Protein AF-A0A068NRY5-F1 (afdb_monomer)

pLDDT: mean 75.53, std 17.23, range [30.97, 96.19]

Nearest PDB structures (foldseek):
  6dvb-assembly1_F  TM=4.305E-01  e=1.041E-07  Mycobacterium tuberculosis H37Rv
  6in7-assembly1_B  TM=4.451E-01  e=1.834E-07  Pseudomonas aeruginosa PAO1
  5uxx-assembly1_A  TM=4.500E-01  e=1.171E-06  Bartonella quintana str. Toulouse
  1or7-assembly3_A  TM=4.519E-01  e=8.598E-07  Escherichia coli
  3hug-assembly1_C  TM=8.866E-01  e=9.135E-03  Mycobacterium tuberculosis H37Rv

Radius of gyration: 17.45 Å; Cα contacts (8 Å, |Δi|>4): 107; chains: 1; bounding box: 34×43×48 Å

Solvent-accessible surface area (backbone atoms only — not comparable to full-atom values): 9499 Å² total; per-residue (Å²): 108,77,67,55,58,52,46,64,71,44,45,65,60,42,37,55,52,26,33,64,75,61,76,32,71,65,63,11,50,50,22,39,51,52,24,53,54,53,45,64,71,48,53,86,78,54,64,82,93,50,71,62,65,68,53,52,49,52,45,29,50,48,37,43,53,50,52,55,54,49,43,63,73,71,64,60,82,75,81,82,76,73,89,59,79,68,88,68,92,79,85,80,92,66,64,70,66,48,53,53,51,50,52,53,50,51,56,45,46,69,70,37,60,68,75,37,30,51,52,48,43,39,42,72,74,66,61,40,53,61,62,58,48,14,61,76,68,72,44,58,48,71,55,47,55,52,41,54,53,51,35,50,53,50,44,53,54,50,53,57,63,76,75,109

Structure (mmCIF, N/CA/C/O backbone):
data_AF-A0A068NRY5-F1
#
_entry.id   AF-A0A068NRY5-F1
#
loop_
_atom_site.group_PDB
_atom_site.id
_atom_site.type_symbol
_atom_site.label_atom_id
_atom_site.label_alt_id
_atom_site.label_comp_id
_atom_site.label_asym_id
_atom_site.label_entity_id
_atom_site.label_seq_id
_atom_site.pdbx_PDB_ins_code
_atom_site.Cartn_x
_atom_site.Cartn_y
_atom_site.Cartn_z
_atom_site.occupancy
_atom_site.B_iso_or_equiv
_atom_site.auth_seq_id
_atom_site.auth_comp_id
_atom_site.auth_asym_id
_atom_site.auth_atom_id
_atom_site.pdbx_PDB_model_num
ATOM 1 N N . MET A 1 1 ? 17.255 16.470 4.944 1.00 61.66 1 MET A N 1
ATOM 2 C CA . MET A 1 1 ? 16.719 17.666 4.260 1.00 61.66 1 MET A CA 1
ATOM 3 C C . MET A 1 1 ? 15.699 17.347 3.162 1.00 61.66 1 MET A C 1
ATOM 5 O O . MET A 1 1 ? 14.524 17.559 3.408 1.00 61.66 1 MET A O 1
ATOM 9 N N . ALA A 1 2 ? 16.057 16.799 1.988 1.00 79.31 2 ALA A N 1
ATOM 10 C CA . ALA A 1 2 ? 15.063 16.570 0.914 1.00 79.31 2 ALA A CA 1
ATOM 11 C C . ALA A 1 2 ? 13.947 15.567 1.291 1.00 79.31 2 ALA A C 1
ATOM 13 O O . ALA A 1 2 ? 12.776 15.807 1.014 1.00 79.31 2 ALA A O 1
ATOM 14 N N . PHE A 1 3 ? 14.296 14.469 1.972 1.00 83.12 3 PHE A N 1
ATOM 15 C CA . PHE A 1 3 ? 13.311 13.476 2.415 1.00 83.12 3 PHE A CA 1
ATOM 16 C C . PHE A 1 3 ? 12.434 13.959 3.581 1.00 83.12 3 PHE A C 1
ATOM 18 O O . PHE A 1 3 ? 11.274 13.571 3.665 1.00 83.12 3 PHE A O 1
ATOM 25 N N . GLU A 1 4 ? 12.949 14.823 4.457 1.00 85.06 4 GLU A N 1
ATOM 26 C CA . GLU A 1 4 ? 12.165 15.405 5.560 1.00 85.06 4 GLU A CA 1
ATOM 27 C C . GLU A 1 4 ? 11.052 16.300 5.014 1.00 85.06 4 GLU A C 1
ATOM 29 O O . GLU A 1 4 ? 9.897 16.109 5.369 1.00 85.06 4 GLU A O 1
ATOM 34 N N . LEU A 1 5 ? 11.363 17.168 4.043 1.00 85.00 5 LEU A N 1
ATOM 35 C CA . LEU A 1 5 ? 10.358 18.004 3.376 1.00 85.00 5 LEU A CA 1
ATOM 36 C C . LEU A 1 5 ? 9.281 17.169 2.667 1.00 85.00 5 LEU A C 1
ATOM 38 O O . LEU A 1 5 ? 8.094 17.485 2.739 1.00 85.00 5 LEU A O 1
ATOM 42 N N . LEU A 1 6 ? 9.682 16.079 2.002 1.00 85.31 6 LEU A N 1
ATOM 43 C CA . LEU A 1 6 ? 8.735 15.129 1.412 1.00 85.31 6 LEU A CA 1
ATOM 44 C C . LEU A 1 6 ? 7.873 14.458 2.488 1.00 85.31 6 LEU A C 1
ATOM 46 O O . LEU A 1 6 ? 6.663 14.326 2.311 1.00 85.31 6 LEU A O 1
ATOM 50 N N . SER A 1 7 ? 8.482 14.051 3.599 1.00 87.56 7 SER A N 1
ATOM 51 C CA . SER A 1 7 ? 7.785 13.405 4.711 1.00 87.56 7 SER A CA 1
ATOM 52 C C . SER A 1 7 ? 6.734 14.330 5.311 1.00 87.56 7 SER A C 1
ATOM 54 O O . SER A 1 7 ? 5.587 13.915 5.462 1.00 87.56 7 SER A O 1
ATOM 56 N N . ASP A 1 8 ? 7.084 15.587 5.573 1.00 89.62 8 ASP A N 1
ATOM 57 C CA . ASP A 1 8 ? 6.170 16.583 6.133 1.00 89.62 8 ASP A CA 1
ATOM 58 C C . ASP A 1 8 ? 5.010 16.889 5.182 1.00 89.62 8 ASP A C 1
ATOM 60 O O . ASP A 1 8 ? 3.860 16.973 5.610 1.00 89.62 8 ASP A O 1
ATOM 64 N N . MET A 1 9 ? 5.283 16.961 3.877 1.00 89.06 9 MET A N 1
ATOM 65 C CA . MET A 1 9 ? 4.257 17.195 2.861 1.00 89.06 9 MET A CA 1
ATOM 66 C C . MET A 1 9 ? 3.228 16.057 2.782 1.00 89.06 9 MET A C 1
ATOM 68 O O . MET A 1 9 ? 2.041 16.309 2.571 1.00 89.06 9 MET A O 1
ATOM 72 N N . TYR A 1 10 ? 3.657 14.800 2.937 1.00 89.75 10 TYR A N 1
ATOM 73 C CA . TYR A 1 10 ? 2.763 13.644 2.809 1.00 89.75 10 TYR A CA 1
ATOM 74 C C . TYR A 1 10 ? 2.191 13.141 4.134 1.00 89.75 10 TYR A C 1
ATOM 76 O O . TYR A 1 10 ? 1.163 12.461 4.116 1.00 89.75 10 TYR A O 1
ATOM 84 N N . ARG A 1 11 ? 2.787 13.496 5.278 1.00 92.06 11 ARG A N 1
ATOM 85 C CA . ARG A 1 11 ? 2.333 13.069 6.609 1.00 92.06 11 ARG A CA 1
ATOM 86 C C . ARG A 1 11 ? 0.834 13.313 6.852 1.00 92.06 11 ARG A C 1
ATOM 88 O O . ARG A 1 11 ? 0.200 12.373 7.323 1.00 92.06 11 ARG A O 1
ATOM 95 N N . PRO A 1 12 ? 0.218 14.461 6.497 1.00 91.56 12 PRO A N 1
ATOM 96 C CA . PRO A 1 12 ? -1.222 14.664 6.698 1.00 91.56 12 PRO A CA 1
ATOM 97 C C . PRO A 1 12 ? -2.095 13.669 5.920 1.00 91.56 12 PRO A C 1
ATOM 99 O O . PRO A 1 12 ? -3.071 13.140 6.448 1.00 91.56 12 PRO A O 1
ATOM 102 N N . VAL A 1 13 ? -1.721 13.367 4.672 1.00 87.25 13 VAL A N 1
ATOM 103 C CA . VAL A 1 13 ? -2.439 12.404 3.819 1.00 87.25 13 VAL A CA 1
ATOM 104 C C . VAL A 1 13 ? -2.305 10.989 4.374 1.00 87.25 13 VAL A C 1
ATOM 106 O O . VAL A 1 13 ? -3.288 10.252 4.427 1.00 87.25 13 VAL A O 1
ATOM 109 N N . LEU A 1 14 ? -1.095 10.612 4.792 1.00 91.81 14 LEU A N 1
ATOM 110 C CA . LEU A 1 14 ? -0.829 9.300 5.380 1.00 91.81 14 LEU A CA 1
ATOM 111 C C . LEU A 1 14 ? -1.554 9.130 6.718 1.00 91.81 14 LEU A C 1
ATOM 113 O O . LEU A 1 14 ? -2.141 8.082 6.958 1.00 91.81 14 LEU A O 1
ATOM 117 N N . MET A 1 15 ? -1.582 10.177 7.543 1.00 94.19 15 MET A N 1
ATOM 118 C CA . MET A 1 15 ? -2.312 10.198 8.808 1.00 94.19 15 MET A CA 1
ATOM 119 C C . MET A 1 15 ? -3.817 10.029 8.599 1.00 94.19 15 MET A C 1
ATOM 121 O O . MET A 1 15 ? -4.433 9.185 9.240 1.00 94.19 15 MET A O 1
ATOM 125 N N . SER A 1 16 ? -4.411 10.781 7.668 1.00 85.62 16 SER A N 1
ATOM 126 C CA . SER A 1 16 ? -5.834 10.644 7.337 1.00 85.62 16 SER A CA 1
ATOM 127 C C . SER A 1 16 ? -6.174 9.220 6.878 1.00 85.62 16 SER A C 1
ATOM 129 O O . SER A 1 16 ? -7.157 8.634 7.334 1.00 85.62 16 SER A O 1
ATOM 131 N N . LEU A 1 17 ? -5.330 8.626 6.028 1.00 84.31 17 LEU A N 1
ATOM 132 C CA . LEU A 1 17 ? -5.485 7.241 5.586 1.00 84.31 17 LEU A CA 1
ATOM 133 C C . LEU A 1 17 ? -5.385 6.250 6.756 1.00 84.31 17 LEU A C 1
ATOM 135 O O . LEU A 1 17 ? -6.257 5.395 6.906 1.00 84.31 17 LEU A O 1
ATOM 139 N N . ALA A 1 18 ? -4.355 6.372 7.594 1.00 86.31 18 ALA A N 1
ATOM 140 C CA . ALA A 1 18 ? -4.124 5.467 8.713 1.00 86.31 18 ALA A CA 1
ATOM 141 C C . ALA A 1 18 ? -5.235 5.556 9.771 1.00 86.31 18 ALA A C 1
ATOM 143 O O . ALA A 1 18 ? -5.729 4.524 10.221 1.00 86.31 18 ALA A O 1
ATOM 144 N N . LEU A 1 19 ? -5.712 6.762 10.096 1.00 86.56 19 LEU A N 1
ATOM 145 C CA . LEU A 1 19 ? -6.839 6.969 11.012 1.00 86.56 19 LEU A CA 1
ATOM 146 C C . LEU A 1 19 ? -8.124 6.308 10.506 1.00 86.56 19 LEU A C 1
ATOM 148 O O . LEU A 1 19 ? -8.824 5.662 11.284 1.00 86.56 19 LEU A O 1
ATOM 152 N N . ARG A 1 20 ? -8.413 6.406 9.201 1.00 84.50 20 ARG A N 1
ATOM 153 C CA . ARG A 1 20 ? -9.570 5.726 8.593 1.00 84.50 20 ARG A CA 1
ATOM 154 C C . ARG A 1 20 ? -9.476 4.207 8.714 1.00 84.50 20 ARG A C 1
ATOM 156 O O . ARG A 1 20 ? -10.492 3.552 8.922 1.00 84.50 20 ARG A O 1
ATOM 163 N N . MET A 1 21 ? -8.271 3.656 8.578 1.00 83.12 21 MET A N 1
ATOM 164 C CA . MET A 1 21 ? -8.035 2.212 8.602 1.00 83.12 21 MET A CA 1
ATOM 165 C C . MET A 1 21 ? -7.970 1.623 10.013 1.00 83.12 21 MET A C 1
ATOM 167 O O . MET A 1 21 ? -8.418 0.498 10.222 1.00 83.12 21 MET A O 1
ATOM 171 N N . LEU A 1 22 ? -7.379 2.350 10.960 1.00 85.06 22 LEU A N 1
ATOM 172 C CA . LEU A 1 22 ? -7.031 1.823 12.279 1.00 85.06 22 LEU A CA 1
ATOM 173 C C . LEU A 1 22 ? -7.964 2.298 13.385 1.00 85.06 22 LEU A C 1
ATOM 175 O O . LEU A 1 22 ? -8.036 1.614 14.402 1.00 85.06 22 LEU A O 1
ATOM 179 N N . ARG A 1 23 ? -8.646 3.439 13.190 1.00 84.25 23 ARG A N 1
ATOM 180 C CA . ARG A 1 23 ? -9.545 4.098 14.159 1.00 84.25 23 ARG A CA 1
ATOM 181 C C . ARG A 1 23 ? -8.932 4.328 15.550 1.00 84.25 23 ARG A C 1
ATOM 183 O O . ARG A 1 23 ? -9.647 4.622 16.500 1.00 84.25 23 ARG A O 1
ATOM 190 N N . ASN A 1 24 ? -7.609 4.250 15.648 1.00 87.12 24 ASN A N 1
ATOM 191 C CA . ASN A 1 24 ? -6.819 4.511 16.839 1.00 87.12 24 ASN A CA 1
ATOM 192 C C . ASN A 1 24 ? -5.718 5.525 16.460 1.00 87.12 24 ASN A C 1
ATOM 194 O O . ASN A 1 24 ? -4.957 5.254 15.526 1.00 87.12 24 ASN A O 1
ATOM 198 N N . PRO A 1 25 ? -5.649 6.699 17.118 1.00 88.81 25 PRO A N 1
ATOM 199 C CA . PRO A 1 25 ? -4.648 7.721 16.816 1.00 88.81 25 PRO A CA 1
ATOM 200 C C . PRO A 1 25 ? -3.198 7.295 17.052 1.00 88.81 25 PRO A C 1
ATOM 202 O O . PRO A 1 25 ? -2.325 7.716 16.293 1.00 88.81 25 PRO A O 1
ATOM 205 N N . ASP A 1 26 ? -2.933 6.476 18.066 1.00 91.88 26 ASP A N 1
ATOM 206 C CA . ASP A 1 26 ? -1.583 6.009 18.388 1.00 91.88 26 ASP A CA 1
ATOM 207 C C . ASP A 1 26 ? -1.124 4.988 17.341 1.00 91.88 26 ASP A C 1
ATOM 209 O O . ASP A 1 26 ? -0.097 5.193 16.695 1.00 91.88 26 ASP A O 1
ATOM 213 N N . ASP A 1 27 ? -1.963 3.993 17.030 1.00 89.19 27 ASP A N 1
ATOM 214 C CA . ASP A 1 27 ? -1.679 3.024 15.961 1.00 89.19 27 ASP A CA 1
ATOM 215 C C . ASP A 1 27 ? -1.504 3.718 14.599 1.00 89.19 27 ASP A C 1
ATOM 217 O O . ASP A 1 27 ? -0.686 3.313 13.771 1.00 89.19 27 ASP A O 1
ATOM 221 N N . ALA A 1 28 ? -2.290 4.768 14.336 1.00 91.44 28 ALA A N 1
ATOM 222 C CA . ALA A 1 28 ? -2.173 5.552 13.113 1.00 91.44 28 ALA A CA 1
ATOM 223 C C . ALA A 1 28 ? -0.847 6.316 13.044 1.00 91.44 28 ALA A C 1
ATOM 225 O O . ALA A 1 28 ? -0.209 6.321 11.988 1.00 91.44 28 ALA A O 1
ATOM 226 N N . ASN A 1 29 ? -0.408 6.923 14.149 1.00 96.00 29 ASN A N 1
ATOM 227 C CA . ASN A 1 29 ? 0.905 7.560 14.236 1.00 96.00 29 ASN A CA 1
ATOM 228 C C . ASN A 1 29 ? 2.030 6.557 13.966 1.00 96.00 29 ASN A C 1
ATOM 230 O O . ASN A 1 29 ? 2.895 6.833 13.128 1.00 96.00 29 ASN A O 1
ATOM 234 N N . ASP A 1 30 ? 1.974 5.392 14.607 1.00 95.50 30 ASP A N 1
ATOM 235 C CA . ASP A 1 30 ? 2.968 4.331 14.453 1.00 95.50 30 ASP A CA 1
ATOM 236 C C . ASP A 1 30 ? 3.006 3.814 13.012 1.00 95.50 30 ASP A C 1
ATOM 238 O O . ASP A 1 30 ? 4.068 3.759 12.387 1.00 95.50 30 ASP A O 1
ATOM 242 N N . ALA A 1 31 ? 1.843 3.545 12.410 1.00 93.38 31 ALA A N 1
ATOM 243 C CA . ALA A 1 31 ? 1.759 3.113 11.019 1.00 93.38 31 ALA A CA 1
ATOM 244 C C . ALA A 1 31 ? 2.324 4.163 10.047 1.00 93.38 31 ALA A C 1
ATOM 246 O O . ALA A 1 31 ? 3.014 3.809 9.084 1.00 93.38 31 ALA A O 1
ATOM 247 N N . VAL A 1 32 ? 2.071 5.458 10.274 1.00 96.19 32 VAL A N 1
ATOM 248 C CA . VAL A 1 32 ? 2.653 6.548 9.472 1.00 96.19 32 VAL A CA 1
ATOM 249 C C . VAL A 1 32 ? 4.167 6.613 9.656 1.00 96.19 32 VAL A C 1
ATOM 251 O O . VAL A 1 32 ? 4.894 6.766 8.673 1.00 96.19 32 VAL A O 1
ATOM 254 N N . GLN A 1 33 ? 4.664 6.470 10.880 1.00 95.44 33 GLN A N 1
ATOM 255 C CA . GLN A 1 33 ? 6.097 6.458 11.151 1.00 95.44 33 GLN A CA 1
ATOM 256 C C . GLN A 1 33 ? 6.788 5.286 10.446 1.00 95.44 33 GLN A C 1
ATOM 258 O O . GLN A 1 33 ? 7.752 5.497 9.704 1.00 95.44 33 GLN A O 1
ATOM 263 N N . ASP A 1 34 ? 6.243 4.079 10.572 1.00 95.50 34 ASP A N 1
ATOM 264 C CA . ASP A 1 34 ? 6.723 2.891 9.867 1.00 95.50 34 ASP A CA 1
ATOM 265 C C . ASP A 1 34 ? 6.678 3.064 8.350 1.00 95.50 34 ASP A C 1
ATOM 267 O O . ASP A 1 34 ? 7.594 2.640 7.639 1.00 95.50 34 ASP A O 1
ATOM 271 N N . THR A 1 35 ? 5.640 3.729 7.837 1.00 94.12 35 THR A N 1
ATOM 272 C CA . THR A 1 35 ? 5.534 4.070 6.414 1.00 94.12 35 THR A CA 1
ATOM 273 C C . THR A 1 35 ? 6.713 4.911 5.967 1.00 94.12 35 THR A C 1
ATOM 275 O O . THR A 1 35 ? 7.344 4.584 4.965 1.00 94.12 35 THR A O 1
ATOM 278 N N . LEU A 1 36 ? 7.022 5.984 6.696 1.00 94.56 36 LEU A N 1
ATOM 279 C CA . LEU A 1 36 ? 8.110 6.894 6.351 1.00 94.56 36 LEU A CA 1
ATOM 280 C C . LEU A 1 36 ? 9.471 6.194 6.451 1.00 94.56 36 LEU A C 1
ATOM 282 O O . LEU A 1 36 ? 10.305 6.369 5.566 1.00 94.56 36 LEU A O 1
ATOM 286 N N . VAL A 1 37 ? 9.681 5.332 7.452 1.00 94.38 37 VAL A N 1
ATOM 287 C CA . VAL A 1 37 ? 10.910 4.527 7.578 1.00 94.38 37 VAL A CA 1
ATOM 288 C C . VAL A 1 37 ? 11.053 3.541 6.415 1.00 94.38 37 VAL A C 1
ATOM 290 O O . VAL A 1 37 ? 12.118 3.462 5.795 1.00 94.38 37 VAL A O 1
ATOM 293 N N . LYS A 1 38 ? 9.993 2.793 6.080 1.00 86.81 38 LYS A N 1
ATOM 294 C CA . LYS A 1 38 ? 9.988 1.855 4.944 1.00 86.81 38 LYS A CA 1
ATOM 295 C C . LYS A 1 38 ? 10.179 2.597 3.617 1.00 86.81 38 LYS A C 1
ATOM 297 O O . LYS A 1 38 ? 10.965 2.150 2.783 1.00 86.81 38 LYS A O 1
ATOM 302 N N . ALA A 1 39 ? 9.529 3.746 3.443 1.00 87.38 39 ALA A N 1
ATOM 303 C CA . ALA A 1 39 ? 9.683 4.599 2.271 1.00 87.38 39 ALA A CA 1
ATOM 304 C C . ALA A 1 39 ? 11.116 5.122 2.142 1.00 87.38 39 ALA A C 1
ATOM 306 O O . ALA A 1 39 ? 11.695 5.008 1.070 1.00 87.38 39 ALA A O 1
ATOM 307 N N . PHE A 1 40 ? 11.727 5.613 3.224 1.00 89.62 40 PHE A N 1
ATOM 308 C CA . PHE A 1 40 ? 13.119 6.070 3.214 1.00 89.62 40 PHE A CA 1
ATOM 309 C C . PHE A 1 40 ? 14.080 4.970 2.758 1.00 89.62 40 PHE A C 1
ATOM 311 O O . PHE A 1 40 ? 14.966 5.213 1.945 1.00 89.62 40 PHE A O 1
ATOM 318 N N . ARG A 1 41 ? 13.880 3.738 3.237 1.00 84.88 41 ARG A N 1
ATOM 319 C CA . ARG A 1 41 ? 14.704 2.590 2.834 1.00 84.88 41 ARG A CA 1
ATOM 320 C C . ARG A 1 41 ? 14.499 2.215 1.368 1.00 84.88 41 ARG A C 1
ATOM 322 O O . ARG A 1 41 ? 15.466 1.868 0.706 1.00 84.88 41 ARG A O 1
ATOM 329 N N . ALA A 1 42 ? 13.273 2.304 0.859 1.00 80.94 42 ALA A N 1
ATOM 330 C CA . ALA A 1 42 ? 12.921 1.897 -0.502 1.00 80.94 42 ALA A CA 1
ATOM 331 C C . ALA A 1 42 ? 13.041 3.017 -1.554 1.00 80.94 42 ALA A C 1
ATOM 333 O O . ALA A 1 42 ? 12.890 2.748 -2.742 1.00 80.94 42 ALA A O 1
ATOM 334 N N . ILE A 1 43 ? 13.303 4.267 -1.152 1.00 83.62 43 ILE A N 1
ATOM 335 C CA . ILE A 1 43 ? 13.299 5.420 -2.067 1.00 83.62 43 ILE A CA 1
ATOM 336 C C . ILE A 1 43 ? 14.394 5.337 -3.139 1.00 83.62 43 ILE A C 1
ATOM 338 O O . ILE A 1 43 ? 14.230 5.895 -4.216 1.00 83.62 43 ILE A O 1
ATOM 342 N N . HIS A 1 44 ? 15.494 4.628 -2.867 1.00 78.38 44 HIS A N 1
ATOM 343 C CA . HIS A 1 44 ? 16.585 4.441 -3.827 1.00 78.38 44 HIS A CA 1
ATOM 344 C C . HIS A 1 44 ? 16.191 3.555 -5.019 1.00 78.38 44 HIS A C 1
ATOM 346 O O . HIS A 1 44 ? 16.738 3.723 -6.104 1.00 78.38 44 HIS A O 1
ATOM 352 N N . ASP A 1 45 ? 15.208 2.672 -4.824 1.00 71.12 45 ASP A N 1
ATOM 353 C CA . ASP A 1 45 ? 14.641 1.796 -5.854 1.00 71.12 45 ASP A CA 1
ATOM 354 C C . ASP A 1 45 ? 13.357 2.377 -6.473 1.00 71.12 45 ASP A C 1
ATOM 356 O O . ASP A 1 45 ? 12.689 1.729 -7.285 1.00 71.12 45 ASP A O 1
ATOM 360 N N . PHE A 1 46 ? 12.950 3.581 -6.055 1.00 69.19 46 PHE A N 1
ATOM 361 C CA . PHE A 1 46 ? 11.730 4.201 -6.544 1.00 69.19 46 PHE A CA 1
ATOM 362 C C . PHE A 1 46 ? 11.915 4.715 -7.974 1.00 69.19 46 PHE A C 1
ATOM 364 O O . PHE A 1 46 ? 12.790 5.528 -8.257 1.00 69.19 46 PHE A O 1
ATOM 371 N N . ASP A 1 47 ? 11.032 4.262 -8.858 1.00 70.81 47 ASP A N 1
ATOM 372 C CA . ASP A 1 47 ? 10.911 4.722 -10.239 1.00 70.81 47 ASP A CA 1
ATOM 373 C C . ASP A 1 47 ? 10.323 6.152 -10.271 1.00 70.81 47 ASP A C 1
ATOM 375 O O . ASP A 1 47 ? 9.133 6.315 -9.968 1.00 70.81 47 ASP A O 1
ATOM 379 N N . PRO A 1 48 ? 11.115 7.188 -10.621 1.00 72.88 48 PRO A N 1
ATOM 380 C CA . PRO A 1 48 ? 10.688 8.586 -10.562 1.00 72.88 48 PRO A CA 1
ATOM 381 C C . PRO A 1 48 ? 9.613 8.939 -11.598 1.00 72.88 48 PRO A C 1
ATOM 383 O O . PRO A 1 48 ? 8.942 9.958 -11.439 1.00 72.88 48 PRO A O 1
ATOM 386 N N . ASP A 1 49 ? 9.394 8.092 -12.610 1.00 67.44 49 ASP A N 1
ATOM 387 C CA . ASP A 1 49 ? 8.311 8.265 -13.584 1.00 67.44 49 ASP A CA 1
ATOM 388 C C . ASP A 1 49 ? 6.938 7.879 -12.999 1.00 67.44 49 ASP A C 1
ATOM 390 O O . ASP A 1 49 ? 5.891 8.071 -13.628 1.00 67.44 49 ASP A O 1
ATOM 394 N N . ARG A 1 50 ? 6.908 7.334 -11.774 1.00 61.16 50 ARG A N 1
ATOM 395 C CA . ARG A 1 50 ? 5.676 7.000 -11.054 1.00 61.16 50 ARG A CA 1
ATOM 396 C C . ARG A 1 50 ? 5.289 8.102 -10.071 1.00 61.16 50 ARG A C 1
ATOM 398 O O . ARG A 1 50 ? 6.141 8.728 -9.448 1.00 61.16 50 ARG A O 1
ATOM 405 N N . PRO A 1 51 ? 3.983 8.311 -9.838 1.00 72.88 51 PRO A N 1
ATOM 406 C CA . PRO A 1 51 ? 3.538 9.260 -8.829 1.00 72.88 51 PRO A CA 1
ATOM 407 C C . PRO A 1 51 ? 3.897 8.761 -7.419 1.00 72.88 51 PRO A C 1
ATOM 409 O O . PRO A 1 51 ? 3.557 7.641 -7.028 1.00 72.88 51 PRO A O 1
ATOM 412 N N . LEU A 1 52 ? 4.542 9.626 -6.632 1.00 76.25 52 LEU A N 1
ATOM 413 C CA . LEU A 1 52 ? 5.032 9.308 -5.286 1.00 76.25 52 LEU A CA 1
ATOM 414 C C . LEU A 1 52 ? 3.896 9.083 -4.273 1.00 76.25 52 LEU A C 1
ATOM 416 O O . LEU A 1 52 ? 3.964 8.165 -3.457 1.00 76.25 52 LEU A O 1
ATOM 420 N N . LYS A 1 53 ? 2.812 9.870 -4.356 1.00 78.25 53 LYS A N 1
ATOM 421 C CA . LYS A 1 53 ? 1.664 9.782 -3.433 1.00 78.25 53 LYS A CA 1
ATOM 422 C C . LYS A 1 53 ? 1.027 8.379 -3.401 1.00 78.25 53 LYS A C 1
ATOM 424 O O . LYS A 1 53 ? 0.955 7.806 -2.318 1.00 78.25 53 LYS A O 1
ATOM 429 N N . PRO A 1 54 ? 0.612 7.767 -4.530 1.00 74.69 54 PRO A N 1
ATOM 430 C CA . PRO A 1 54 ? 0.084 6.399 -4.528 1.00 74.69 54 PRO A CA 1
ATOM 431 C C . PRO A 1 54 ? 1.064 5.345 -4.003 1.00 74.69 54 PRO A C 1
ATOM 433 O O . PRO A 1 54 ? 0.639 4.361 -3.399 1.00 74.69 54 PRO A O 1
ATOM 436 N N . TRP A 1 55 ? 2.367 5.533 -4.225 1.00 81.31 55 TRP A N 1
ATOM 437 C CA . TRP A 1 55 ? 3.390 4.630 -3.702 1.00 81.31 55 TRP A CA 1
ATOM 438 C C . TRP A 1 55 ? 3.497 4.719 -2.173 1.00 81.31 55 TRP A C 1
ATOM 440 O O . TRP A 1 55 ? 3.446 3.685 -1.508 1.00 81.31 55 TRP A O 1
ATOM 450 N N . LEU A 1 56 ? 3.518 5.931 -1.609 1.00 82.50 56 LEU A N 1
ATOM 451 C CA . LEU A 1 56 ? 3.491 6.145 -0.158 1.00 82.50 56 LEU A CA 1
ATOM 452 C C . LEU A 1 56 ? 2.198 5.620 0.481 1.00 82.50 56 LEU A C 1
ATOM 454 O O . LEU A 1 56 ? 2.262 4.902 1.478 1.00 82.50 56 LEU A O 1
ATOM 458 N N . CYS A 1 57 ? 1.032 5.897 -0.117 1.00 82.38 57 CYS A N 1
ATOM 459 C CA . CYS A 1 57 ? -0.245 5.371 0.374 1.00 82.38 57 CYS A CA 1
ATOM 460 C C . CYS A 1 57 ? -0.260 3.838 0.380 1.00 82.38 57 CYS A C 1
ATOM 462 O O . CYS A 1 57 ? -0.779 3.239 1.313 1.00 82.38 57 CYS A O 1
ATOM 464 N N . ARG A 1 58 ? 0.357 3.185 -0.617 1.00 80.00 58 ARG A N 1
ATOM 465 C CA . ARG A 1 58 ? 0.478 1.721 -0.648 1.00 80.00 58 ARG A CA 1
ATOM 466 C C . ARG A 1 58 ? 1.302 1.188 0.524 1.00 80.00 58 ARG A C 1
ATOM 468 O O . ARG A 1 58 ? 0.898 0.202 1.133 1.00 80.00 58 ARG A O 1
ATOM 475 N N . ILE A 1 59 ? 2.447 1.804 0.819 1.00 84.62 59 ILE A N 1
ATOM 476 C CA . ILE A 1 59 ? 3.276 1.408 1.968 1.00 84.62 59 ILE A CA 1
ATOM 477 C C . ILE A 1 59 ? 2.479 1.606 3.265 1.00 84.62 59 ILE A C 1
ATOM 479 O O . ILE A 1 59 ? 2.463 0.713 4.108 1.00 84.62 59 ILE A O 1
ATOM 483 N N . CYS A 1 60 ? 1.756 2.721 3.381 1.00 88.56 60 CYS A N 1
ATOM 484 C CA . CYS A 1 60 ? 0.937 3.037 4.549 1.00 88.56 60 CYS A CA 1
ATOM 485 C C . CYS A 1 60 ? -0.183 2.044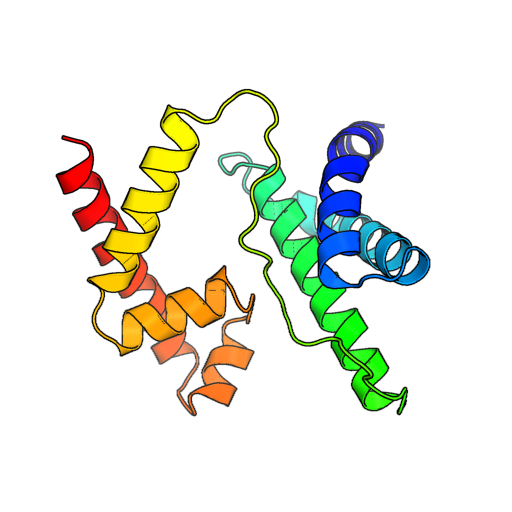 4.788 1.00 88.56 60 CYS A C 1
ATOM 487 O O . CYS A 1 60 ? -0.342 1.554 5.905 1.00 88.56 60 CYS A O 1
ATOM 489 N N . THR A 1 61 ? -0.902 1.667 3.735 1.00 83.88 61 THR A N 1
ATOM 490 C CA . THR A 1 61 ? -1.922 0.639 3.862 1.00 83.88 61 THR A CA 1
ATOM 491 C C . THR A 1 61 ? -1.335 -0.689 4.334 1.00 83.88 61 THR A C 1
ATOM 493 O O . THR A 1 61 ? -1.925 -1.328 5.200 1.00 83.88 61 THR A O 1
ATOM 496 N N . ASN A 1 62 ? -0.164 -1.087 3.828 1.00 82.31 62 ASN A N 1
ATOM 497 C CA . ASN A 1 62 ? 0.495 -2.306 4.294 1.00 82.31 62 ASN A CA 1
ATOM 498 C C . ASN A 1 62 ? 0.833 -2.224 5.792 1.00 82.31 62 ASN A C 1
ATOM 500 O O . ASN A 1 62 ? 0.507 -3.149 6.525 1.00 82.31 62 ASN A O 1
ATOM 504 N N . CYS A 1 63 ? 1.394 -1.104 6.265 1.00 88.56 63 CYS A N 1
ATOM 505 C CA . CYS A 1 63 ? 1.648 -0.899 7.697 1.00 88.56 63 CYS A CA 1
ATOM 506 C C . CYS A 1 63 ? 0.360 -0.971 8.534 1.00 88.56 63 CYS A C 1
ATOM 508 O O . CYS A 1 63 ? 0.355 -1.581 9.598 1.00 88.56 63 CYS A O 1
ATOM 510 N N . CYS A 1 64 ? -0.750 -0.416 8.040 1.00 85.62 64 CYS A N 1
ATOM 511 C CA . CYS A 1 64 ? -2.037 -0.503 8.731 1.00 85.62 64 CYS A CA 1
ATOM 512 C C . CYS A 1 64 ? -2.564 -1.948 8.785 1.00 85.62 64 CYS A C 1
ATOM 514 O O . CYS A 1 64 ? -3.061 -2.397 9.816 1.00 85.62 64 CYS A O 1
ATOM 516 N N . VAL A 1 65 ? -2.443 -2.706 7.691 1.00 82.25 65 VAL A N 1
ATOM 517 C CA . VAL A 1 65 ? -2.826 -4.127 7.660 1.00 82.25 65 VAL A CA 1
ATOM 518 C C . VAL A 1 65 ? -1.975 -4.941 8.639 1.00 82.25 65 VAL A C 1
ATOM 520 O O . VAL A 1 65 ? -2.528 -5.764 9.372 1.00 82.25 65 VAL A O 1
ATOM 523 N N . ASP A 1 66 ? -0.667 -4.685 8.692 1.00 80.94 66 ASP A N 1
ATOM 524 C CA . ASP A 1 66 ? 0.256 -5.327 9.633 1.00 80.94 66 ASP A CA 1
ATOM 525 C C . ASP A 1 66 ? -0.146 -5.041 11.092 1.00 80.94 66 ASP A C 1
ATOM 527 O O . ASP A 1 66 ? -0.248 -5.971 11.895 1.00 80.94 66 ASP A O 1
ATOM 531 N N . ALA A 1 67 ? -0.472 -3.785 11.419 1.00 86.50 67 ALA A N 1
ATOM 532 C CA . ALA A 1 67 ? -0.920 -3.384 12.756 1.00 86.50 67 ALA A CA 1
ATOM 533 C C . ALA A 1 67 ? -2.216 -4.101 13.180 1.00 86.50 67 ALA A C 1
ATOM 535 O O . ALA A 1 67 ? -2.314 -4.637 14.285 1.00 86.50 67 ALA A O 1
ATOM 536 N N . VAL A 1 68 ? -3.207 -4.196 12.284 1.00 80.75 68 VAL A N 1
ATOM 537 C CA . VAL A 1 68 ? -4.454 -4.946 12.545 1.00 80.75 68 VAL A CA 1
ATOM 538 C C . VAL A 1 68 ? -4.180 -6.436 12.767 1.00 80.75 68 VAL A C 1
ATOM 540 O O . VAL A 1 68 ? -4.794 -7.066 13.630 1.00 80.75 68 VAL A O 1
ATOM 543 N N . ARG A 1 69 ? -3.265 -7.029 11.992 1.00 76.81 69 ARG A N 1
ATOM 544 C CA . ARG A 1 69 ? -2.896 -8.444 12.143 1.00 76.81 69 ARG A CA 1
ATOM 545 C C . ARG A 1 69 ? -2.169 -8.719 13.454 1.00 76.81 69 ARG A C 1
ATOM 547 O O . ARG A 1 69 ? -2.405 -9.777 14.034 1.00 76.81 69 ARG A O 1
ATOM 554 N N . SER A 1 70 ? -1.329 -7.795 13.925 1.00 77.94 70 SER A N 1
ATOM 555 C CA . SER A 1 70 ? -0.683 -7.925 15.236 1.00 77.94 70 SER A CA 1
ATOM 556 C C . SER A 1 70 ? -1.720 -7.944 16.356 1.00 77.94 70 SER A C 1
ATOM 558 O O . SER A 1 70 ? -1.752 -8.905 17.116 1.00 77.94 70 SER A O 1
ATOM 560 N N . ARG A 1 71 ? -2.661 -6.988 16.370 1.00 73.00 71 ARG A N 1
ATOM 561 C CA . ARG A 1 71 ? -3.745 -6.935 17.373 1.00 73.00 71 ARG A CA 1
ATOM 562 C C . ARG A 1 71 ? -4.570 -8.222 17.436 1.00 73.00 71 ARG A C 1
ATOM 564 O O . ARG A 1 71 ? -4.848 -8.738 18.514 1.00 73.00 71 ARG A O 1
ATOM 571 N N . LYS A 1 72 ? -4.886 -8.808 16.272 1.00 66.75 72 LYS A N 1
ATOM 572 C CA . LYS A 1 72 ? -5.565 -10.116 16.178 1.00 66.75 72 LYS A CA 1
ATOM 573 C C . LYS A 1 72 ? -4.811 -11.247 16.873 1.00 66.75 72 LYS A C 1
ATOM 575 O O . LYS A 1 72 ? -5.443 -12.138 17.432 1.00 66.75 72 LYS A O 1
ATOM 580 N N . ARG A 1 73 ? -3.481 -11.251 16.790 1.00 68.75 73 ARG A N 1
ATOM 581 C CA . ARG A 1 73 ? -2.635 -12.266 17.429 1.00 68.75 73 ARG A CA 1
ATOM 582 C C . ARG A 1 73 ? -2.534 -12.042 18.938 1.00 68.75 73 ARG A C 1
ATOM 584 O O . ARG A 1 73 ? -2.463 -13.020 19.674 1.00 68.75 73 ARG A O 1
ATOM 591 N N . ASP A 1 74 ? -2.562 -10.786 19.370 1.00 73.12 74 ASP A N 1
ATOM 592 C CA . ASP A 1 74 ? -2.341 -10.395 20.764 1.00 73.12 74 ASP A CA 1
ATOM 593 C C . ASP A 1 74 ? -3.626 -10.487 21.626 1.00 73.12 74 ASP A C 1
ATOM 595 O O . ASP A 1 74 ? -3.585 -10.284 22.836 1.00 73.12 74 ASP A O 1
ATOM 599 N N . GLY A 1 75 ? -4.756 -10.898 21.032 1.00 54.94 75 GLY A N 1
ATOM 600 C CA . GLY A 1 75 ? -5.971 -11.290 21.757 1.00 54.94 75 GLY A CA 1
ATOM 601 C C . GLY A 1 75 ? -6.869 -10.131 22.194 1.00 54.94 75 GLY A C 1
ATOM 602 O O . GLY A 1 75 ? -7.786 -10.341 22.989 1.00 54.94 75 GLY A O 1
ATOM 603 N N . GLU A 1 76 ? -6.641 -8.924 21.679 1.00 58.78 76 GLU A N 1
ATOM 604 C CA . GLU A 1 76 ? -7.534 -7.788 21.907 1.00 58.78 76 GLU A CA 1
ATOM 605 C C . GLU A 1 76 ? -8.903 -8.065 21.260 1.00 58.78 76 GLU A C 1
ATOM 607 O O . GLU A 1 76 ? -8.982 -8.425 20.081 1.00 58.78 76 GLU A O 1
ATOM 612 N N . SER A 1 77 ? -9.989 -7.936 22.041 1.00 46.25 77 SER A N 1
ATOM 613 C CA . SER A 1 77 ? -11.365 -8.096 21.547 1.00 46.25 77 SER A CA 1
ATOM 614 C C . SER A 1 77 ? -11.573 -7.165 20.359 1.00 46.25 77 SER A C 1
ATOM 616 O O . SER A 1 77 ? -11.546 -5.942 20.500 1.00 46.25 77 SER A O 1
ATOM 618 N N . LEU A 1 78 ? -11.773 -7.748 19.177 1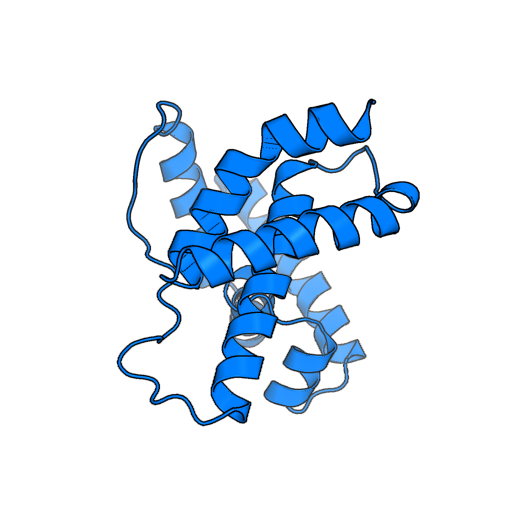.00 50.22 78 LEU A N 1
ATOM 619 C CA . LEU A 1 78 ? -12.152 -7.029 17.968 1.00 50.22 78 LEU A CA 1
ATOM 620 C C . LEU A 1 78 ? -13.619 -6.617 18.056 1.00 50.22 78 LEU A C 1
ATOM 622 O O . LEU A 1 78 ? -14.444 -7.039 17.244 1.00 50.22 78 LEU A O 1
ATOM 626 N N . ASP A 1 79 ? -13.952 -5.764 19.012 1.00 43.47 79 ASP A N 1
ATOM 627 C CA . ASP A 1 79 ? -15.173 -4.997 18.892 1.00 43.47 79 ASP A CA 1
ATOM 628 C C . ASP A 1 79 ? -14.948 -3.990 17.751 1.00 43.47 79 ASP A C 1
ATOM 630 O O . ASP A 1 79 ? -14.265 -2.974 17.864 1.00 43.47 79 ASP A O 1
ATOM 634 N N . GLN A 1 80 ? -15.476 -4.365 16.582 1.00 44.41 80 GLN A N 1
ATOM 635 C CA . GLN A 1 80 ? -15.762 -3.493 15.444 1.00 44.41 80 GLN A CA 1
ATOM 636 C C . GLN A 1 80 ? -14.561 -2.958 14.630 1.00 44.41 80 GLN A C 1
ATOM 638 O O . GLN A 1 80 ? -14.445 -1.760 14.386 1.00 44.41 80 GLN A O 1
ATOM 643 N N . HIS A 1 81 ? -13.706 -3.846 14.109 1.00 45.50 81 HIS A N 1
ATOM 644 C CA . HIS A 1 81 ? -12.692 -3.488 13.096 1.00 45.50 81 HIS A CA 1
ATOM 645 C C . HIS A 1 81 ? -12.770 -4.391 11.857 1.00 45.50 81 HIS A C 1
ATOM 647 O O . HIS A 1 81 ? -11.794 -5.004 11.419 1.00 45.50 81 HIS A O 1
ATOM 653 N N . GLU A 1 82 ? -13.971 -4.490 11.288 1.00 43.16 82 GLU A N 1
ATOM 654 C CA . GLU A 1 82 ? -14.131 -4.928 9.904 1.00 43.16 82 GLU A CA 1
ATOM 655 C C . GLU A 1 82 ? -13.556 -3.846 8.984 1.00 43.16 82 GLU A C 1
ATOM 657 O O . GLU A 1 82 ? -13.774 -2.656 9.212 1.00 43.16 82 GLU A O 1
ATOM 662 N N . TYR A 1 83 ? -12.800 -4.257 7.965 1.00 42.03 83 TYR A N 1
ATOM 663 C CA . TYR A 1 83 ? -12.236 -3.383 6.940 1.00 42.03 83 TYR A CA 1
ATOM 664 C C . TYR A 1 83 ? -13.355 -2.648 6.189 1.00 42.03 83 TYR A C 1
ATOM 666 O O . TYR A 1 83 ? -13.734 -3.035 5.086 1.00 42.03 83 TYR A O 1
ATOM 674 N N . MET A 1 84 ? -13.875 -1.562 6.750 1.00 39.41 84 MET A N 1
ATOM 675 C CA . MET A 1 84 ? -14.566 -0.559 5.964 1.00 39.41 84 MET A CA 1
ATOM 676 C C . MET A 1 84 ? -13.484 0.291 5.316 1.00 39.41 84 MET A C 1
ATOM 678 O O . MET A 1 84 ? -13.028 1.296 5.860 1.00 39.41 84 MET A O 1
ATOM 682 N N . LEU A 1 85 ? -13.099 -0.100 4.100 1.00 39.66 85 LEU A N 1
ATOM 683 C CA . LEU A 1 85 ? -12.877 0.917 3.085 1.00 39.66 85 LEU A CA 1
ATOM 684 C C . LEU A 1 85 ? -14.204 1.670 2.979 1.00 39.66 85 LEU A C 1
ATOM 686 O O . LEU A 1 85 ? -15.091 1.250 2.243 1.00 39.66 85 LEU A O 1
ATOM 690 N N . ALA A 1 86 ? -14.375 2.695 3.814 1.00 35.41 86 ALA A N 1
ATOM 691 C CA . ALA A 1 86 ? -15.472 3.628 3.685 1.00 35.41 86 ALA A CA 1
ATOM 692 C C . ALA A 1 86 ? -15.309 4.276 2.309 1.00 35.41 86 ALA A C 1
ATOM 694 O O . ALA A 1 86 ? -14.446 5.139 2.107 1.00 35.41 86 ALA A O 1
ATOM 695 N N . ASP A 1 87 ? -16.063 3.738 1.356 1.00 49.66 87 ASP A N 1
ATOM 696 C CA . ASP A 1 87 ? -16.813 4.541 0.413 1.00 49.66 87 ASP A CA 1
ATOM 697 C C . ASP A 1 87 ? -17.592 5.555 1.249 1.00 49.66 87 ASP A C 1
ATOM 699 O O . ASP A 1 87 ? -18.575 5.203 1.883 1.00 49.66 87 ASP A O 1
ATOM 703 N N . ASP A 1 88 ? -17.022 6.743 1.410 1.00 34.69 88 ASP A N 1
ATOM 704 C CA . ASP A 1 88 ? -17.769 7.951 1.723 1.00 34.69 88 ASP A CA 1
ATOM 705 C C . ASP A 1 88 ? -16.880 9.143 1.389 1.00 34.69 88 ASP A C 1
ATOM 707 O O . ASP A 1 88 ? -15.734 9.273 1.839 1.00 34.69 88 ASP A O 1
ATOM 711 N N . GLY A 1 89 ? -17.404 9.959 0.482 1.00 40.56 89 GLY A N 1
ATOM 712 C CA . GLY A 1 89 ? -16.752 11.144 -0.020 1.00 40.56 89 GLY A CA 1
ATOM 713 C C . GLY A 1 89 ? -16.514 12.157 1.088 1.00 40.56 89 GLY A C 1
ATOM 714 O O . GLY A 1 89 ? -17.422 12.521 1.826 1.00 40.56 89 GLY A O 1
ATOM 715 N N . GLU A 1 90 ? -15.304 12.701 1.120 1.00 30.97 90 GLU A N 1
ATOM 716 C CA . GLU A 1 90 ? -15.121 14.050 1.624 1.00 30.97 90 GLU A CA 1
ATOM 717 C C . GLU A 1 90 ? -14.185 14.805 0.684 1.00 30.97 90 GLU A C 1
ATOM 719 O O . GLU A 1 90 ? -13.056 14.408 0.380 1.00 30.97 90 GLU A O 1
ATOM 724 N N . SER A 1 91 ? -14.768 15.852 0.118 1.00 42.16 91 SER A N 1
ATOM 725 C CA . SER A 1 91 ? -14.270 16.688 -0.953 1.00 42.16 91 SER A CA 1
ATOM 726 C C . SER A 1 91 ? -13.136 17.592 -0.487 1.00 42.16 91 SER A C 1
ATOM 728 O O . SER A 1 91 ? -13.316 18.405 0.416 1.00 42.16 91 SER A O 1
ATOM 730 N N . VAL A 1 92 ? -12.029 17.564 -1.225 1.00 35.09 92 VAL A N 1
ATOM 731 C CA . VAL A 1 92 ? -11.186 18.748 -1.427 1.00 35.09 92 VAL A CA 1
ATOM 732 C C . VAL A 1 92 ? -11.236 19.065 -2.921 1.00 35.09 92 VAL A C 1
ATOM 734 O O . VAL A 1 92 ? -10.413 18.604 -3.703 1.00 35.09 92 VAL A O 1
ATOM 737 N N . ASP A 1 93 ? -12.318 19.740 -3.307 1.00 31.61 93 ASP A N 1
ATOM 738 C CA . ASP A 1 93 ? -12.411 20.711 -4.408 1.00 31.61 93 ASP A CA 1
ATOM 739 C C . ASP A 1 93 ? -11.714 20.380 -5.754 1.00 31.61 93 ASP A C 1
ATOM 741 O O . ASP A 1 93 ? -11.078 21.228 -6.376 1.00 31.61 93 ASP A O 1
ATOM 745 N N . ALA A 1 94 ? -11.823 19.130 -6.232 1.00 37.50 94 ALA A N 1
ATOM 746 C CA . ALA A 1 94 ? -11.290 18.710 -7.542 1.00 37.50 94 ALA A CA 1
ATOM 747 C C . ALA A 1 94 ? -12.200 17.736 -8.333 1.00 37.50 94 ALA A C 1
ATOM 749 O O . ALA A 1 94 ? -11.821 17.216 -9.387 1.00 37.50 94 ALA A O 1
ATOM 750 N N . THR A 1 95 ? -13.406 17.442 -7.845 1.00 40.88 95 THR A N 1
ATOM 751 C CA . THR A 1 95 ? -14.109 16.171 -8.113 1.00 40.88 95 THR A CA 1
ATOM 752 C C . THR A 1 95 ? -15.433 16.309 -8.873 1.00 40.88 95 THR A C 1
ATOM 754 O O . THR A 1 95 ? -16.446 15.750 -8.472 1.00 40.88 95 THR A O 1
ATOM 757 N N . ALA A 1 96 ? -15.429 16.977 -10.027 1.00 37.47 96 ALA A N 1
ATOM 758 C CA . ALA A 1 96 ? -16.415 16.668 -11.076 1.00 37.47 96 ALA A CA 1
ATOM 759 C C . ALA A 1 96 ? -15.849 15.610 -12.040 1.00 37.47 96 ALA A C 1
ATOM 761 O O . ALA A 1 96 ? -16.469 14.587 -12.306 1.00 37.47 96 ALA A O 1
ATOM 762 N N . SER A 1 97 ? -14.602 15.791 -12.482 1.00 40.84 97 SER A N 1
ATOM 763 C CA . SER A 1 97 ? -13.909 14.812 -13.330 1.00 40.84 97 SER A CA 1
ATOM 764 C C . SER A 1 97 ? -13.398 13.596 -12.551 1.00 40.84 97 SER A C 1
ATOM 766 O O . SER A 1 97 ? -13.247 12.525 -13.130 1.00 40.84 97 SER A O 1
ATOM 768 N N . GLY A 1 98 ? -13.109 13.748 -11.253 1.00 45.59 98 GLY A N 1
ATOM 769 C CA . GLY A 1 98 ? -12.617 12.665 -10.392 1.00 45.59 98 GLY A CA 1
ATOM 770 C C . GLY A 1 98 ? -13.672 11.593 -10.111 1.00 45.59 98 GLY A C 1
ATOM 771 O O . GLY A 1 98 ? -13.404 10.419 -10.334 1.00 45.59 98 GLY A O 1
ATOM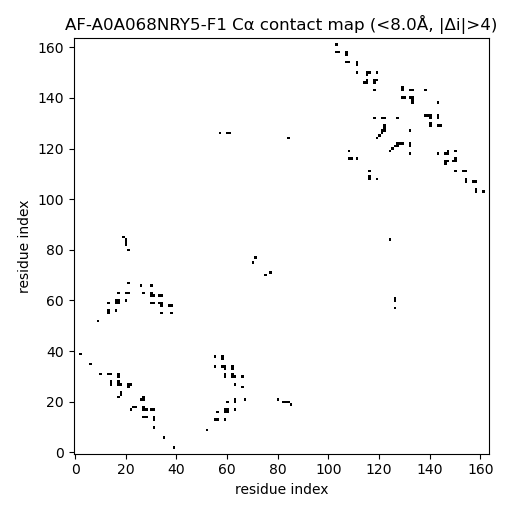 772 N N . SER A 1 99 ? -14.887 12.005 -9.741 1.00 49.44 99 SER A N 1
ATOM 773 C CA . SER A 1 99 ? -16.016 11.106 -9.454 1.00 49.44 99 SER A CA 1
ATOM 774 C C . SER A 1 99 ? -16.503 10.362 -10.702 1.00 49.44 99 SER A C 1
ATOM 776 O O . SER A 1 99 ? -16.757 9.160 -10.655 1.00 49.44 99 SER A O 1
ATOM 778 N N . ILE A 1 100 ? -16.543 11.041 -11.857 1.00 49.22 100 ILE A N 1
ATOM 779 C CA . ILE A 1 100 ? -16.847 10.410 -13.152 1.00 49.22 100 ILE A CA 1
ATOM 780 C C . ILE A 1 100 ? -15.781 9.363 -13.507 1.00 49.22 100 ILE A C 1
ATOM 782 O O . ILE A 1 100 ? -16.118 8.250 -13.911 1.00 49.22 100 ILE A O 1
ATOM 786 N N . ARG A 1 101 ? -14.492 9.685 -13.324 1.00 60.03 101 ARG A N 1
ATOM 787 C CA . ARG A 1 101 ? -13.385 8.749 -13.589 1.00 60.03 101 ARG A CA 1
ATOM 788 C C . ARG A 1 101 ? -13.397 7.553 -12.640 1.00 60.03 101 ARG A C 1
ATOM 790 O O . ARG A 1 101 ? -13.150 6.437 -13.086 1.00 60.03 101 ARG A O 1
ATOM 797 N N . GLU A 1 102 ? -13.702 7.758 -11.364 1.00 58.50 102 GLU A N 1
ATOM 798 C CA . GLU A 1 102 ? -13.839 6.676 -10.383 1.00 58.50 102 GLU A CA 1
ATOM 799 C C . GLU A 1 102 ? -14.992 5.732 -10.744 1.00 58.50 102 GLU A C 1
ATOM 801 O O . GLU A 1 102 ? -14.788 4.516 -10.794 1.00 58.50 102 GLU A O 1
ATOM 806 N N . GLY A 1 103 ? -16.157 6.271 -11.122 1.00 64.31 103 GLY A N 1
ATOM 807 C CA . GLY A 1 103 ? -17.285 5.471 -11.608 1.00 64.31 103 GLY A CA 1
ATOM 808 C C . GLY A 1 103 ? -16.952 4.661 -12.869 1.00 64.31 103 GLY A C 1
ATOM 809 O O . GLY A 1 103 ? -17.304 3.485 -12.972 1.00 64.31 103 GLY A O 1
ATOM 810 N N . GLN A 1 104 ? -16.203 5.246 -13.810 1.00 71.81 104 GLN A N 1
ATOM 811 C CA . GLN A 1 104 ? -15.745 4.551 -15.021 1.00 71.81 104 GLN A CA 1
ATOM 812 C C . GLN A 1 104 ? -14.769 3.406 -14.714 1.00 71.81 104 GLN A C 1
ATOM 814 O O . GLN A 1 104 ? -14.848 2.345 -15.339 1.00 71.81 104 GLN A O 1
ATOM 819 N N . VAL A 1 105 ? -13.868 3.595 -13.744 1.00 72.38 105 VAL A N 1
ATOM 820 C CA . VAL A 1 105 ? -12.931 2.554 -13.296 1.00 72.38 105 VAL A CA 1
ATOM 821 C C . VAL A 1 105 ? -13.674 1.401 -12.632 1.00 72.38 105 VAL A C 1
ATOM 823 O O . VAL A 1 105 ? -13.399 0.246 -12.962 1.00 72.38 105 VAL A O 1
ATOM 826 N N . MET A 1 106 ? -14.640 1.686 -11.758 1.00 71.50 106 MET A N 1
ATOM 827 C CA . MET A 1 106 ? -15.441 0.642 -11.114 1.00 71.50 106 MET A CA 1
ATOM 828 C C . MET A 1 106 ? -16.247 -0.165 -12.134 1.00 71.50 106 MET A C 1
ATOM 830 O O . MET A 1 106 ? -16.156 -1.393 -12.146 1.00 71.50 106 MET A O 1
ATOM 834 N N . ALA A 1 107 ? -16.915 0.503 -13.077 1.00 77.62 107 ALA A N 1
ATOM 835 C CA . ALA A 1 107 ? -17.649 -0.174 -14.143 1.00 77.62 107 ALA A CA 1
ATOM 836 C C . ALA A 1 107 ? -16.735 -1.052 -15.026 1.00 77.62 107 ALA A C 1
ATOM 838 O O . ALA A 1 107 ? -17.128 -2.138 -15.454 1.00 77.62 107 ALA A O 1
ATOM 839 N N . ALA A 1 108 ? -15.496 -0.618 -15.289 1.00 79.75 108 ALA A N 1
ATOM 840 C CA . ALA A 1 108 ? -14.516 -1.418 -16.028 1.00 79.75 108 ALA A CA 1
ATOM 841 C C . ALA A 1 108 ? -14.048 -2.652 -15.239 1.00 79.75 108 ALA A C 1
ATOM 843 O O . ALA A 1 108 ? -13.852 -3.726 -15.811 1.00 79.75 108 ALA A O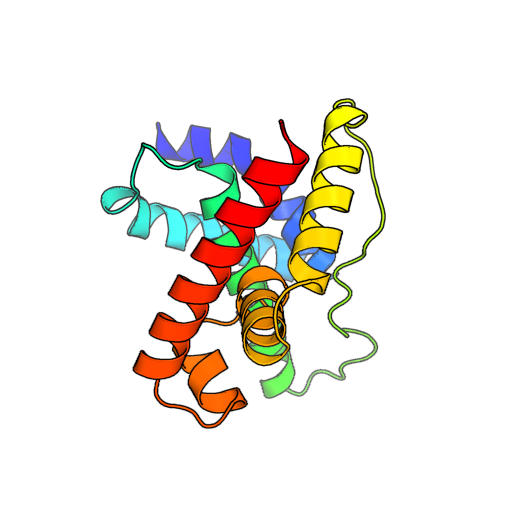 1
ATOM 844 N N . ILE A 1 109 ? -13.897 -2.527 -13.917 1.00 80.56 109 ILE A N 1
ATOM 845 C CA . ILE A 1 109 ? -13.572 -3.653 -13.031 1.00 80.56 109 ILE A CA 1
ATOM 846 C C . ILE A 1 109 ? -14.717 -4.668 -13.000 1.00 80.56 109 ILE A C 1
ATOM 848 O O . ILE A 1 109 ? -14.454 -5.870 -13.041 1.00 80.56 109 ILE A O 1
ATOM 852 N N . GLU A 1 110 ? -15.970 -4.217 -12.971 1.00 83.31 110 GLU A N 1
ATOM 853 C CA . GLU A 1 110 ? -17.150 -5.091 -12.991 1.00 83.31 110 GLU A CA 1
ATOM 854 C C . GLU A 1 110 ? -17.279 -5.899 -14.285 1.00 83.31 110 GLU A C 1
ATOM 856 O O . GLU A 1 110 ? -17.723 -7.046 -14.247 1.00 83.31 110 GLU A O 1
ATOM 861 N N . ARG A 1 111 ? -16.823 -5.350 -15.418 1.00 86.50 111 ARG A N 1
ATOM 862 C CA . ARG A 1 111 ? -16.793 -6.053 -16.712 1.00 86.50 111 ARG A CA 1
ATOM 863 C C . ARG A 1 111 ? -15.685 -7.101 -16.829 1.00 86.50 111 ARG A C 1
ATOM 865 O O . ARG A 1 111 ? -15.692 -7.894 -17.773 1.00 86.50 111 ARG A O 1
ATOM 872 N N . LEU A 1 112 ? -14.717 -7.130 -15.910 1.00 89.00 112 LEU A N 1
ATOM 873 C CA . LEU A 1 112 ? -13.677 -8.154 -15.935 1.00 89.00 112 LEU A CA 1
ATOM 874 C C . LEU A 1 112 ? -14.264 -9.542 -15.636 1.00 89.00 112 LEU A C 1
ATOM 876 O O . LEU A 1 112 ? -15.059 -9.689 -14.707 1.00 89.00 112 LEU A O 1
ATOM 880 N N . PRO A 1 113 ? -13.778 -10.602 -16.310 1.00 93.38 113 PRO A N 1
ATOM 881 C CA . PRO A 1 113 ? -14.073 -11.968 -15.898 1.00 93.38 113 PRO A CA 1
ATOM 882 C C . PRO A 1 113 ? -13.727 -12.200 -14.421 1.00 93.38 113 PRO A C 1
ATOM 884 O O . PRO A 1 113 ? -12.689 -11.736 -13.942 1.00 93.38 113 PRO A O 1
ATOM 887 N N . ASP A 1 114 ? -14.550 -12.986 -13.727 1.00 86.19 114 ASP A N 1
ATOM 888 C CA . ASP A 1 114 ? -14.540 -13.153 -12.266 1.00 86.19 114 ASP A CA 1
ATOM 889 C C . ASP A 1 114 ? -13.161 -13.330 -11.634 1.00 86.19 114 ASP A C 1
ATOM 891 O O . ASP A 1 114 ? -12.811 -12.647 -10.673 1.00 86.19 114 ASP A O 1
ATOM 895 N N . LYS A 1 115 ? -12.330 -14.206 -12.203 1.00 91.25 115 LYS A N 1
ATOM 896 C CA . LYS A 1 115 ? -10.978 -14.453 -11.684 1.00 91.25 115 LYS A CA 1
ATOM 897 C C . LYS A 1 115 ? -10.073 -13.217 -11.747 1.00 91.25 115 LYS A C 1
ATOM 899 O O . LYS A 1 115 ? -9.255 -13.026 -10.856 1.00 91.25 115 LYS A O 1
ATOM 904 N N . TYR A 1 116 ? -10.215 -12.379 -12.775 1.00 91.50 116 TYR A N 1
ATOM 905 C CA . TYR A 1 116 ? -9.442 -11.147 -12.950 1.00 91.50 116 TYR A CA 1
ATOM 906 C C . TYR A 1 116 ? -9.988 -10.017 -12.081 1.00 91.50 116 TYR A C 1
ATOM 908 O O . TYR A 1 116 ? -9.214 -9.279 -11.477 1.00 91.50 116 TYR A O 1
ATOM 916 N N . ARG A 1 117 ? -11.313 -9.929 -11.951 1.00 89.50 117 ARG A N 1
ATOM 917 C CA . ARG A 1 117 ? -11.965 -9.013 -11.014 1.00 89.50 117 ARG A CA 1
ATOM 918 C C . ARG A 1 117 ? -11.533 -9.304 -9.579 1.00 89.50 117 ARG A C 1
ATOM 920 O O . ARG A 1 117 ? -11.035 -8.416 -8.894 1.00 89.50 117 ARG A O 1
ATOM 927 N N . ARG A 1 118 ? -11.617 -10.569 -9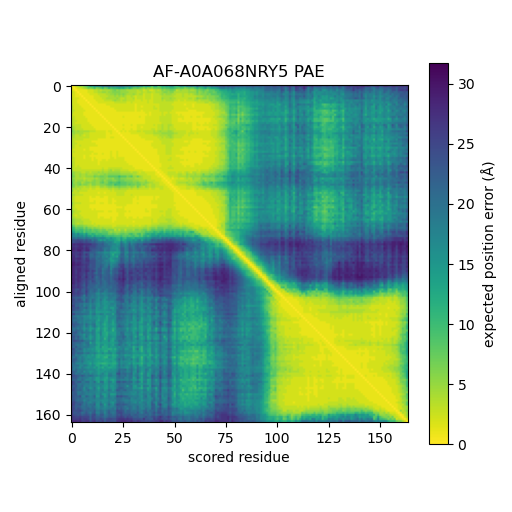.154 1.00 83.94 118 ARG A N 1
ATOM 928 C CA . ARG A 1 118 ? -11.280 -11.014 -7.794 1.00 83.94 118 ARG A CA 1
ATOM 929 C C . ARG A 1 118 ? -9.844 -10.671 -7.398 1.00 83.94 118 ARG A C 1
ATOM 931 O O . ARG A 1 118 ? -9.639 -10.116 -6.326 1.00 83.94 118 ARG A O 1
ATOM 938 N N . ILE A 1 119 ? -8.859 -10.922 -8.262 1.00 86.38 119 ILE A N 1
ATOM 939 C CA . ILE A 1 119 ? -7.459 -10.563 -7.966 1.00 86.38 119 ILE A CA 1
ATOM 940 C C . ILE A 1 119 ? -7.204 -9.056 -7.991 1.00 86.38 119 ILE A C 1
ATOM 942 O O . ILE A 1 119 ? -6.351 -8.588 -7.243 1.00 86.38 119 ILE A O 1
ATOM 946 N N . ILE A 1 120 ? -7.912 -8.286 -8.828 1.00 83.31 120 ILE A N 1
ATOM 947 C CA . ILE A 1 120 ? -7.799 -6.824 -8.822 1.00 83.31 120 ILE A CA 1
ATOM 948 C C . ILE A 1 120 ? -8.355 -6.288 -7.508 1.00 83.31 120 ILE A C 1
ATOM 950 O O . ILE A 1 120 ? -7.682 -5.492 -6.862 1.00 83.31 120 ILE A O 1
ATOM 954 N N . VAL A 1 121 ? -9.503 -6.803 -7.062 1.00 75.56 121 VAL A N 1
ATOM 955 C CA . VAL A 1 121 ? -10.082 -6.471 -5.757 1.00 75.56 121 VAL A CA 1
ATOM 956 C C . VAL A 1 121 ? -9.115 -6.821 -4.627 1.00 75.56 121 VAL A C 1
ATOM 958 O O . VAL A 1 121 ? -8.760 -5.959 -3.828 1.00 75.56 121 VAL A O 1
ATOM 961 N N . MET A 1 122 ? -8.604 -8.051 -4.590 1.00 76.38 122 MET A N 1
ATOM 962 C CA . MET A 1 122 ? -7.645 -8.471 -3.563 1.00 76.38 122 MET A CA 1
ATOM 963 C C . MET A 1 122 ? -6.381 -7.603 -3.552 1.00 76.38 122 MET A C 1
ATOM 965 O O . MET A 1 122 ? -5.927 -7.173 -2.497 1.00 76.38 122 MET A O 1
ATOM 969 N N . ARG A 1 123 ? -5.837 -7.276 -4.729 1.00 80.75 123 ARG A N 1
ATOM 970 C CA . ARG A 1 123 ? -4.593 -6.510 -4.849 1.00 80.75 123 ARG A CA 1
ATOM 971 C C . ARG A 1 123 ? -4.748 -5.025 -4.533 1.00 80.75 123 ARG A C 1
ATOM 973 O O . ARG A 1 123 ? -3.816 -4.419 -4.001 1.00 80.75 123 ARG A O 1
ATOM 980 N N . HIS A 1 124 ? -5.849 -4.422 -4.966 1.00 68.50 124 HIS A N 1
ATOM 981 C CA . HIS A 1 124 ? -6.016 -2.968 -4.967 1.00 68.50 124 HIS A CA 1
ATOM 982 C C . HIS A 1 124 ? -6.934 -2.460 -3.857 1.00 68.50 124 HIS A C 1
ATOM 984 O O . HIS A 1 124 ? -6.762 -1.319 -3.452 1.00 68.50 124 HIS A O 1
ATOM 990 N N . PHE A 1 125 ? -7.836 -3.300 -3.345 1.00 63.19 125 PHE A N 1
ATOM 991 C CA . PHE A 1 125 ? -8.780 -2.940 -2.283 1.00 63.19 125 PHE A CA 1
ATOM 992 C C . PHE A 1 125 ? -8.496 -3.703 -0.987 1.00 63.19 125 PHE A C 1
ATOM 994 O O . PHE A 1 125 ? -8.588 -3.146 0.095 1.00 63.19 125 PHE A O 1
ATOM 1001 N N . ARG A 1 126 ? -8.075 -4.970 -1.063 1.00 61.47 126 ARG A N 1
ATOM 1002 C CA . ARG A 1 126 ? -7.619 -5.707 0.136 1.00 61.47 126 ARG A CA 1
ATOM 1003 C C . ARG A 1 126 ? -6.116 -5.584 0.382 1.00 61.47 126 ARG A C 1
ATOM 1005 O O . ARG A 1 126 ? -5.613 -6.132 1.352 1.00 61.47 126 ARG A O 1
ATOM 1012 N N . HIS A 1 127 ? -5.411 -4.878 -0.505 1.00 60.38 127 HIS A N 1
ATOM 1013 C CA . HIS A 1 127 ? -3.973 -4.596 -0.449 1.00 60.38 127 HIS A CA 1
ATOM 1014 C C . HIS A 1 127 ? -3.058 -5.815 -0.334 1.00 60.38 127 HIS A C 1
ATOM 1016 O O . HIS A 1 127 ? -1.875 -5.672 -0.040 1.00 60.38 127 HIS A O 1
ATOM 1022 N N . MET A 1 128 ? -3.573 -6.991 -0.678 1.00 67.94 128 MET A N 1
ATOM 1023 C CA . MET A 1 128 ? -2.825 -8.228 -0.578 1.00 67.94 128 MET A CA 1
ATOM 1024 C C . MET A 1 128 ? -1.655 -8.243 -1.569 1.00 67.94 128 MET A C 1
ATOM 1026 O O . MET A 1 128 ? -1.755 -7.796 -2.729 1.00 67.94 128 MET A O 1
ATOM 1030 N N . ASP A 1 129 ? -0.517 -8.751 -1.120 1.00 74.44 129 ASP A N 1
ATOM 1031 C CA . ASP A 1 129 ? 0.617 -9.028 -1.976 1.00 74.44 129 ASP A CA 1
ATOM 1032 C C . ASP A 1 129 ? 0.392 -10.290 -2.833 1.00 74.44 129 ASP A C 1
ATOM 1034 O O . ASP A 1 129 ? -0.673 -10.903 -2.835 1.00 74.44 129 ASP A O 1
ATOM 1038 N N . VAL A 1 130 ? 1.355 -10.618 -3.694 1.00 76.44 130 VAL A N 1
ATOM 1039 C CA . VAL A 1 130 ? 1.175 -11.739 -4.629 1.00 76.44 130 VAL A CA 1
ATOM 1040 C C . VAL A 1 130 ? 1.152 -13.086 -3.906 1.00 76.44 130 VAL A C 1
ATOM 1042 O O . VAL A 1 130 ? 0.450 -13.986 -4.365 1.00 76.44 130 VAL A O 1
ATOM 1045 N N . ASN A 1 131 ? 1.890 -13.203 -2.806 1.00 76.44 131 ASN A N 1
ATOM 1046 C CA . ASN A 1 131 ? 2.037 -14.430 -2.038 1.00 76.44 131 ASN A CA 1
ATOM 1047 C C . ASN A 1 131 ? 0.763 -14.663 -1.231 1.00 76.44 131 ASN A C 1
ATOM 1049 O O . ASN A 1 131 ? 0.168 -15.726 -1.315 1.00 76.44 131 ASN A O 1
ATOM 1053 N N . GLU A 1 132 ? 0.242 -13.618 -0.595 1.00 66.94 132 GLU A N 1
ATOM 1054 C CA . GLU A 1 132 ? -1.024 -13.674 0.138 1.00 66.94 132 GLU A CA 1
ATOM 1055 C C . GLU A 1 132 ? -2.207 -14.032 -0.770 1.00 66.94 132 GLU A C 1
ATOM 1057 O O . GLU A 1 132 ? -3.077 -14.815 -0.396 1.00 66.94 132 GLU A O 1
ATOM 1062 N N . ILE A 1 133 ? -2.246 -13.486 -1.992 1.00 81.75 133 ILE A N 1
ATOM 1063 C CA . ILE A 1 133 ? -3.278 -13.846 -2.977 1.00 81.75 133 ILE A CA 1
ATOM 1064 C C . ILE A 1 133 ? -3.091 -15.291 -3.455 1.00 81.75 133 ILE A C 1
ATOM 1066 O O . ILE A 1 133 ? -4.078 -15.988 -3.702 1.00 81.75 133 ILE A O 1
ATOM 1070 N N . ALA A 1 134 ? -1.844 -15.731 -3.632 1.00 86.81 134 ALA A N 1
ATOM 1071 C CA . ALA A 1 134 ? -1.517 -17.100 -4.017 1.00 86.81 134 ALA A CA 1
ATOM 1072 C C . ALA A 1 134 ? -1.996 -18.100 -2.956 1.00 86.81 134 ALA A C 1
ATOM 1074 O O . ALA A 1 134 ? -2.666 -19.075 -3.309 1.00 86.81 134 ALA A O 1
ATOM 1075 N N . ASP A 1 135 ? -1.744 -17.799 -1.684 1.00 84.81 135 ASP A N 1
ATOM 1076 C CA . ASP A 1 135 ? -2.177 -18.591 -0.536 1.00 84.81 135 ASP A CA 1
ATOM 1077 C C . ASP A 1 135 ? -3.706 -18.598 -0.412 1.00 84.81 135 ASP A C 1
ATOM 1079 O O . ASP A 1 135 ? -4.316 -19.667 -0.392 1.00 84.81 135 ASP A O 1
ATOM 1083 N N . GLU A 1 136 ? -4.366 -17.432 -0.442 1.00 85.50 136 GLU A N 1
ATOM 1084 C CA . GLU A 1 136 ? -5.829 -17.355 -0.309 1.00 85.50 136 GLU A CA 1
ATOM 1085 C C . GLU A 1 136 ? -6.557 -18.088 -1.449 1.00 85.50 136 GLU A C 1
ATOM 1087 O O . GLU A 1 136 ? -7.561 -18.776 -1.236 1.00 85.50 136 GLU A O 1
ATOM 1092 N N . LEU A 1 137 ? -6.050 -17.986 -2.681 1.00 90.62 137 LEU A N 1
ATOM 1093 C CA . LEU A 1 137 ? -6.653 -18.641 -3.844 1.00 90.62 137 LEU A CA 1
ATOM 1094 C C . LEU A 1 137 ? -6.164 -20.075 -4.068 1.00 90.62 137 LEU A C 1
ATOM 1096 O O . LEU A 1 137 ? -6.674 -20.738 -4.978 1.00 90.62 137 LEU A O 1
ATOM 1100 N N . HIS A 1 138 ? -5.201 -20.552 -3.275 1.00 91.94 138 HIS A N 1
ATOM 1101 C CA . HIS A 1 138 ? -4.538 -21.843 -3.454 1.00 91.94 138 HIS A CA 1
ATOM 1102 C C . HIS A 1 138 ? -4.026 -22.019 -4.899 1.00 91.94 138 HIS A C 1
ATOM 1104 O O . HIS A 1 138 ? -4.327 -23.000 -5.594 1.00 91.94 138 HIS A O 1
ATOM 1110 N N . LYS A 1 139 ? -3.298 -21.012 -5.401 1.00 94.81 139 LYS A N 1
ATOM 1111 C CA . LYS A 1 139 ? -2.706 -20.981 -6.750 1.00 94.81 139 LYS A CA 1
ATOM 1112 C C . LYS A 1 139 ? -1.237 -20.572 -6.690 1.00 94.81 139 LYS A C 1
ATOM 1114 O O . LYS A 1 139 ? -0.894 -19.723 -5.886 1.00 94.81 139 LYS A O 1
ATOM 1119 N N . PRO A 1 140 ? -0.378 -21.060 -7.603 1.00 95.75 140 PRO A N 1
ATOM 1120 C CA . PRO A 1 140 ? 1.011 -20.609 -7.661 1.00 95.75 140 PRO A CA 1
ATOM 1121 C C . PRO A 1 140 ? 1.121 -19.097 -7.905 1.00 95.75 140 PRO A C 1
ATOM 1123 O O . PRO A 1 140 ? 0.398 -18.564 -8.754 1.00 95.75 140 PRO A O 1
ATOM 1126 N N . GLU A 1 141 ? 2.094 -18.422 -7.284 1.00 87.44 141 GLU A N 1
ATOM 1127 C CA . GLU A 1 141 ? 2.367 -16.992 -7.511 1.00 87.44 141 GLU A CA 1
ATOM 1128 C C . GLU A 1 141 ? 2.488 -16.634 -8.999 1.00 87.44 141 GLU A C 1
ATOM 1130 O O . GLU A 1 141 ? 2.001 -15.593 -9.437 1.00 87.44 141 GLU A O 1
ATOM 1135 N N . GLY A 1 142 ? 3.114 -17.498 -9.809 1.00 87.56 142 GLY A N 1
ATOM 1136 C CA . GLY A 1 142 ? 3.244 -17.288 -11.256 1.00 87.56 142 GLY A CA 1
ATOM 1137 C C . GLY A 1 142 ? 1.890 -17.175 -11.968 1.00 87.56 142 GLY A C 1
ATOM 1138 O O . GLY A 1 142 ? 1.737 -16.390 -12.910 1.00 87.56 142 GLY A O 1
ATOM 1139 N N . THR A 1 143 ? 0.875 -17.887 -11.468 1.00 93.38 143 THR A N 1
ATOM 1140 C CA . THR A 1 143 ? -0.511 -17.784 -11.947 1.00 93.38 143 THR A CA 1
ATOM 1141 C C . THR A 1 143 ? -1.106 -16.436 -11.564 1.00 93.38 143 THR A C 1
ATOM 1143 O O . THR A 1 143 ? -1.681 -15.766 -12.421 1.00 93.38 143 THR A O 1
ATOM 1146 N N . ILE A 1 144 ? -0.908 -15.998 -10.317 1.00 93.38 144 ILE A N 1
ATOM 1147 C CA . ILE A 1 144 ? -1.386 -14.697 -9.831 1.00 93.38 144 ILE A CA 1
ATOM 1148 C C . ILE A 1 144 ? -0.737 -13.546 -10.610 1.00 93.38 144 ILE A C 1
ATOM 1150 O O . ILE A 1 144 ? -1.448 -12.678 -11.114 1.00 93.38 144 ILE A O 1
ATOM 1154 N N . LYS A 1 145 ? 0.590 -13.572 -10.809 1.00 78.31 145 LYS A N 1
ATOM 1155 C CA . LYS A 1 145 ? 1.334 -12.589 -11.625 1.00 78.31 145 LYS A CA 1
ATOM 1156 C C . LYS A 1 145 ? 0.781 -12.535 -13.052 1.00 78.31 145 LYS A C 1
ATOM 1158 O O . LYS A 1 145 ? 0.474 -11.454 -13.557 1.00 78.31 145 LYS A O 1
ATOM 1163 N N . SER A 1 146 ? 0.569 -13.699 -13.670 1.00 93.12 146 SER A N 1
ATOM 1164 C CA . SER A 1 146 ? 0.002 -13.808 -15.022 1.00 93.12 146 SER A CA 1
ATOM 1165 C C . SER A 1 146 ? -1.426 -13.275 -15.107 1.00 93.12 146 SER A C 1
ATOM 1167 O O . SER A 1 146 ? -1.801 -12.633 -16.089 1.00 93.12 146 SER A O 1
ATOM 1169 N N . TRP A 1 147 ? -2.258 -13.546 -14.101 1.00 94.00 147 TRP A N 1
ATOM 1170 C CA . TRP A 1 147 ? -3.625 -13.049 -14.093 1.00 94.00 147 TRP A CA 1
ATOM 1171 C C . TRP A 1 147 ? -3.682 -11.544 -13.835 1.00 94.00 147 TRP A C 1
ATOM 1173 O O . TRP A 1 147 ? -4.444 -10.869 -14.519 1.00 94.00 147 TRP A O 1
ATOM 1183 N N . LEU A 1 148 ? -2.855 -11.001 -12.934 1.00 88.00 148 LEU A N 1
ATOM 1184 C CA . LEU A 1 148 ? -2.760 -9.557 -12.689 1.00 88.00 148 LEU A CA 1
ATOM 1185 C C . LEU A 1 148 ? -2.317 -8.810 -13.948 1.00 88.00 148 LEU A C 1
ATOM 1187 O O . LEU A 1 148 ? -2.882 -7.768 -14.276 1.00 88.00 148 LEU A O 1
ATOM 1191 N N . PHE A 1 149 ? -1.345 -9.358 -14.682 1.00 81.69 149 PHE A N 1
ATOM 1192 C CA . PHE A 1 149 ? -0.917 -8.804 -15.964 1.00 81.69 149 PHE A CA 1
ATOM 1193 C C . PHE A 1 149 ? -2.077 -8.743 -16.971 1.00 81.69 149 PHE A C 1
ATOM 1195 O O . PHE A 1 149 ? -2.355 -7.684 -17.534 1.00 81.69 149 PHE A O 1
ATOM 1202 N N . ARG A 1 150 ? -2.811 -9.853 -17.145 1.00 89.62 150 ARG A N 1
ATOM 1203 C CA . ARG A 1 150 ? -3.973 -9.915 -18.053 1.00 89.62 150 ARG A CA 1
ATOM 1204 C C . ARG A 1 150 ? -5.103 -8.980 -17.622 1.00 89.62 150 ARG A C 1
ATOM 1206 O O . ARG A 1 150 ? -5.655 -8.285 -18.467 1.00 89.62 150 ARG A O 1
ATOM 1213 N N . ALA A 1 151 ? -5.408 -8.922 -16.328 1.00 86.62 151 ALA A N 1
ATOM 1214 C CA . ALA A 1 151 ? -6.436 -8.042 -15.781 1.00 86.62 151 ALA A CA 1
ATOM 1215 C C . ALA A 1 151 ? -6.127 -6.565 -16.072 1.00 86.62 151 ALA A C 1
ATOM 1217 O O . ALA A 1 151 ? -6.987 -5.836 -16.555 1.00 86.62 151 ALA A O 1
ATOM 1218 N N . ARG A 1 152 ? -4.872 -6.134 -15.873 1.00 85.44 152 ARG A N 1
ATOM 1219 C CA . ARG A 1 152 ? -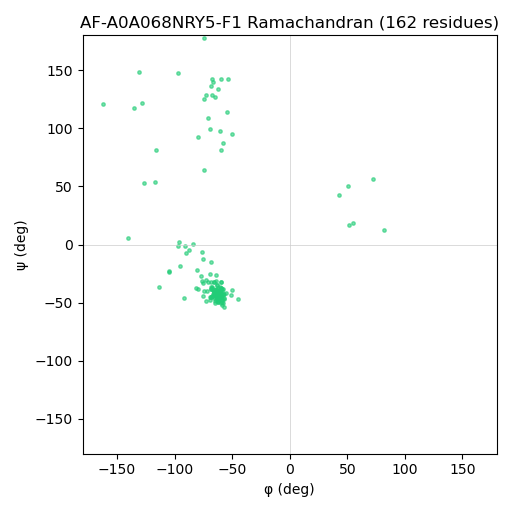4.433 -4.765 -16.197 1.00 85.44 152 ARG A CA 1
ATOM 1220 C C . ARG A 1 152 ? -4.519 -4.458 -17.689 1.00 85.44 152 ARG A C 1
ATOM 1222 O O . ARG A 1 152 ? -4.923 -3.358 -18.050 1.00 85.44 152 ARG A O 1
ATOM 1229 N N . ALA A 1 153 ? -4.164 -5.412 -18.551 1.00 82.62 153 ALA A N 1
ATOM 1230 C CA . ALA A 1 153 ? -4.286 -5.240 -19.998 1.00 82.62 153 ALA A CA 1
ATOM 1231 C C . ALA A 1 153 ? -5.753 -5.060 -20.433 1.00 82.62 153 ALA A C 1
ATOM 1233 O O . ALA A 1 153 ? -6.041 -4.200 -21.265 1.00 82.62 153 ALA A O 1
ATOM 1234 N N . MET A 1 154 ? -6.678 -5.821 -19.837 1.00 86.50 154 MET A N 1
ATOM 1235 C CA . MET A 1 154 ? -8.118 -5.687 -20.083 1.00 86.50 154 MET A CA 1
ATOM 1236 C C . MET A 1 154 ? -8.651 -4.331 -19.61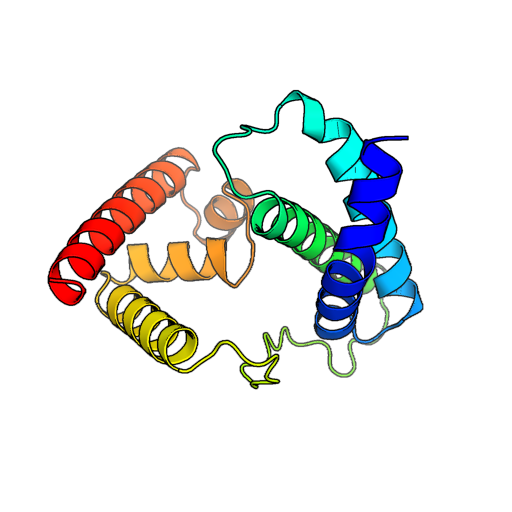0 1.00 86.50 154 MET A C 1
ATOM 1238 O O . MET A 1 154 ? -9.288 -3.637 -20.394 1.00 86.50 154 MET A O 1
ATOM 1242 N N . LEU A 1 155 ? -8.318 -3.917 -18.381 1.00 84.81 155 LEU A N 1
ATOM 1243 C CA . LEU A 1 155 ? -8.718 -2.609 -17.847 1.00 84.81 155 LEU A CA 1
ATOM 1244 C C . LEU A 1 155 ? -8.181 -1.455 -18.691 1.00 84.81 155 LEU A C 1
ATOM 1246 O O . LEU A 1 155 ? -8.915 -0.520 -18.984 1.00 84.81 155 LEU A O 1
ATOM 1250 N N . LYS A 1 156 ? -6.916 -1.528 -19.125 1.00 83.12 156 LYS A N 1
ATOM 1251 C CA . LYS A 1 156 ? -6.324 -0.507 -19.997 1.00 83.12 156 LYS A CA 1
ATOM 1252 C C . LYS A 1 156 ? -7.104 -0.377 -21.304 1.00 83.12 156 LYS A C 1
ATOM 1254 O O . LYS A 1 156 ? -7.407 0.739 -21.706 1.00 83.12 156 LYS A O 1
ATOM 1259 N N . LYS A 1 157 ? -7.427 -1.500 -21.953 1.00 83.56 157 LYS A N 1
ATOM 1260 C CA . LYS A 1 157 ? -8.185 -1.504 -23.211 1.00 83.56 157 LYS A CA 1
ATOM 1261 C C . LYS A 1 157 ? -9.591 -0.934 -23.022 1.00 83.56 157 LYS A C 1
ATOM 1263 O O . LYS A 1 157 ? -10.031 -0.140 -23.841 1.00 83.56 157 LYS A O 1
ATOM 1268 N N . ASP A 1 158 ? -10.276 -1.330 -21.956 1.00 79.75 158 ASP A N 1
ATOM 1269 C CA . ASP A 1 158 ? -11.652 -0.905 -21.693 1.00 79.75 158 ASP A CA 1
ATOM 1270 C C . ASP A 1 158 ? -11.730 0.588 -21.347 1.00 79.75 158 ASP A C 1
ATOM 1272 O O . ASP A 1 158 ? -12.507 1.332 -21.935 1.00 79.75 158 ASP A O 1
ATOM 1276 N N . LEU A 1 159 ? -10.832 1.073 -20.486 1.00 76.81 159 LEU A N 1
ATOM 1277 C CA . LEU A 1 159 ? -10.753 2.496 -20.153 1.00 76.81 159 LEU A CA 1
ATOM 1278 C C . LEU A 1 159 ? -10.335 3.357 -21.353 1.00 76.81 159 LEU A C 1
ATOM 1280 O O . LEU A 1 159 ? -10.801 4.481 -21.477 1.00 76.81 159 LEU A O 1
ATOM 1284 N N . GLN A 1 160 ? -9.509 2.840 -22.269 1.00 75.38 160 GLN A N 1
ATOM 1285 C CA . GLN A 1 160 ? -9.208 3.529 -23.530 1.00 75.38 160 GLN A CA 1
ATOM 1286 C C . GLN A 1 160 ? -10.430 3.648 -24.449 1.00 75.38 160 GLN A C 1
ATOM 1288 O O . GLN A 1 160 ? -10.523 4.621 -25.185 1.00 75.38 160 GLN A O 1
ATOM 1293 N N . LEU A 1 161 ? -11.357 2.688 -24.428 1.00 62.88 161 LEU A N 1
ATOM 1294 C CA . LEU A 1 161 ? -12.591 2.758 -25.218 1.00 62.88 161 LEU A CA 1
ATOM 1295 C C . LEU A 1 161 ? -13.616 3.723 -24.616 1.00 62.88 161 LEU A C 1
ATOM 1297 O O . LEU A 1 161 ? -14.371 4.329 -25.358 1.00 62.88 161 LEU A O 1
ATOM 1301 N N . VAL A 1 162 ? -13.637 3.863 -23.289 1.00 56.50 162 VAL A N 1
ATOM 1302 C CA . VAL A 1 162 ? -14.577 4.737 -22.563 1.00 56.50 162 VAL A CA 1
ATOM 1303 C C . VAL A 1 162 ? -14.140 6.212 -22.569 1.00 56.50 162 VAL A C 1
ATOM 1305 O O . VAL A 1 162 ? -14.963 7.097 -22.352 1.00 56.50 162 VAL A O 1
ATOM 1308 N N . LEU A 1 163 ? -12.849 6.482 -22.786 1.00 55.03 163 LEU A N 1
ATOM 1309 C CA . LEU A 1 163 ? -12.265 7.832 -22.786 1.00 55.03 163 LEU A CA 1
ATOM 1310 C C . LEU A 1 163 ? -12.101 8.452 -24.189 1.00 55.03 163 LEU A C 1
ATOM 1312 O O . LEU A 1 163 ? -11.619 9.582 -24.274 1.00 55.03 163 LEU A O 1
ATOM 1316 N N . ASN A 1 164 ? -12.469 7.729 -25.251 1.00 42.16 164 ASN A N 1
ATOM 1317 C CA . ASN A 1 164 ? -12.571 8.240 -26.626 1.00 42.16 164 ASN A CA 1
ATOM 1318 C C . ASN A 1 164 ? -14.032 8.541 -26.964 1.00 42.16 164 ASN A C 1
ATOM 1320 O O . ASN A 1 164 ? -14.257 9.503 -27.727 1.00 42.16 164 ASN A O 1
#

Foldseek 3Di:
DVLVVVLVVCLVVLLVLLCLQQVDNVLSVVLSVQLSVVCVVCVVVDDPVDDPNVVSNLSSVVSSVVSVVVCVVVPPPPPDNDPPPDPDDDDDPDPPVPVVVVVQLVVLLVPDDPVLSVLCCCCPVVVDDLVRVCVVVVHDSVVSVVSPVVSVVSSVVSVVVVVD

Organism: NCBI:txid661478

Mean predicted aligned error: 12.6 Å

Sequence (164 aa):
MAFELLSDMYRPVLMSLALRMLRNPDDANDAVQDTLVKAFRAIHDFDPDRPLKPWLCRICTNCCVDAVRSRKRDGESLDQHEYMLADDGESVDATASGSIREGQVMAAIERLPDKYRRIIVMRHFRHMDVNEIADELHKPEGTIKSWLFRARAMLKKDLQLVLN

Secondary structure (DSSP, 8-state):
-HHHHHHHHHHHHHHHHHHHHH--HHHHHHHHHHHHHHHHHHGGG--TTS-HHHHHHHHHHHHHHHHHHHHHHHT---SS------------S-TTHHHHHHHHHHHHHHTS-HHHHHHHHHHHTS---HHHHHHHHT--HHHHHHHHHHHHHHHHHHHHHH--

InterPro domains:
  IPR007627 RNA polymerase sigma-70 region 2 [PF04542] (8-73)
  IPR013249 RNA polymerase sigma factor 70, region 4 type 2 [PF08281] (104-155)
  IPR013324 RNA polymerase sigma factor, region 3/4-like [SSF88659] (104-159)
  IPR013325 RNA polymerase sigma factor, region 2 [SSF88946] (2-82)
  IPR014284 RNA polymerase sigma-70-like domain [TIGR02937] (2-158)
  IPR036388 Winged helix-like DNA-binding domain superfamily [G3DSA:1.10.10.10] (98-160)
  IPR039425 RNA polymerase sigma-70-like [PTHR43133] (2-160)

=== Feature glossary ===
The record interleaves many kinds of information about one protein. Here is each kind framed as the question it answers.

Q: What are the backbone torsion angles?
A: φ (phi) and ψ (psi) are the two rotatable backbone dihedrals per residue: φ is the C(i-1)–N–Cα–C torsion, ψ is the N–Cα–C–N(i+1) torsion, both in degrees on (−180°, 180°]. α-helical residues cluster near (−60°, −45°); β-strand residues near (−120°, +130°). A Ramachandran plot is simply a scatter of (φ, ψ) for every residue.

Q: What is the amino-acid chain?
A: This is the polypeptide sequence — one letter per residue, N-terminus first. Length ranges from a few dozen residues for small domains to over a thousand for large multi-domain proteins.

Q: How mobile is each atom in the crystal?
A: For experimental (PDB) structures, the B-factor (temperature factor) quantifies the positional spread of each atom in the crystal — a combination of thermal vibration and static disorder — in units of Å². High B-factors mark flexible loops or poorly resolved regions; low B-factors mark the rigid, well-ordered core.

Q: Are the domains correctly placed relative to each other?
A: Predicted Aligned Error (PAE) is an AlphaFold confidence matrix: entry (i, j) is the expected error in the position of residue j, in ångströms, when the prediction is superimposed on the true structure at residue i. Low PAE within a block of residues means that block is internally rigid and well-predicted; high PAE between two blocks means their relative placement is uncertain even if each block individually is confident.

Q: How confident is the AlphaFold model at each residue?
A: pLDDT is the predicted lDDT-Cα score: AlphaFold's confidence that the local environment of each residue (all inter-atomic distances within 15 Å) is correctly placed. It is a per-residue number between 0 and 100, with higher meaning more reliable.

Q: What family and function is it annotated with?
A: Functional annotations link the protein to curated databases. InterPro entries identify conserved domains and families by matching the sequence against member-database signatures (Pfam, PROSITE, CDD, …). Gene Ontology (GO) terms describe molecular function, biological process, and cellular component in a controlled vocabulary. CATH places the structure in a hierarchical fold classification (Class/Architecture/Topology/Homologous-superfamily). The organism is the source species.

Q: How big and how compact is the whole molecule?
A: Three whole-structure scalars: the radius of gyration (RMS distance of Cα from centroid, in Å), the count of Cα–Cα contacts (pairs closer than 8 Å and separated by more than four residues in sequence — i.e. tertiary, not local, contacts), and the bounding-box dimensions. Together they distinguish compact globular folds from extended fibres or disordered chains.

Q: What known structures does this most resemble?
A: The Foldseek neighbor list gives the closest experimentally determined structures in the PDB, ranked by structural alignment. TM-score near 1 means near-identical fold; near 0.3 means only rough topology match. This is how one finds what a novel AlphaFold prediction most resembles in the solved-structure universe.

Q: Which residues are buried vs exposed?
A: SASA measures how much of the protein is r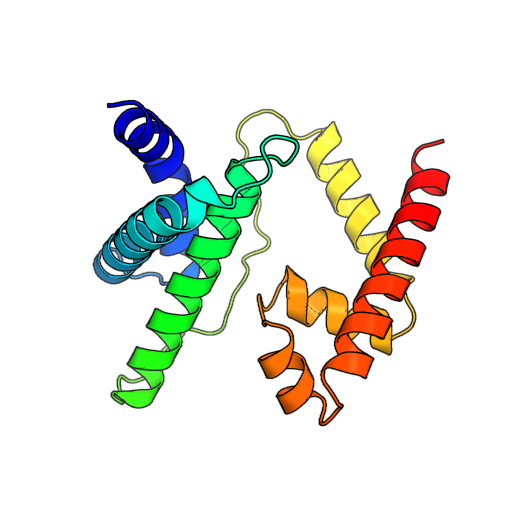eachable by solvent. It is computed by rolling a water-sized probe over the atomic 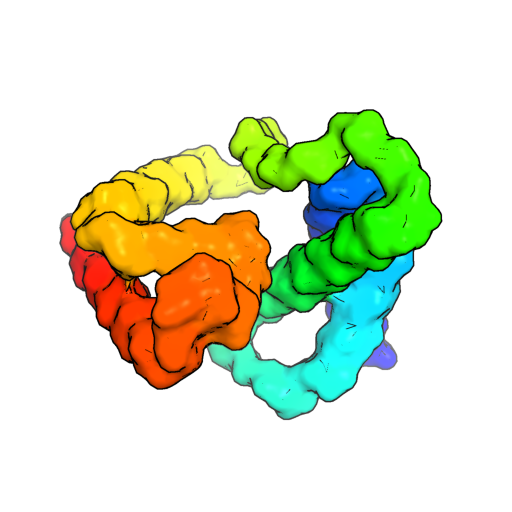surface and summing the exposed area (Å²). Per-residue SASA distinguishes core (buried, low SASA) from surface (exposed, high SASA) residues; total SASA is a whole-molecule size measure.

Q: Which residues are in helices, strands, or loops?
A: Eight-state secondary structure (DSSP): H is the canonical α-helix, G the tighter 3₁₀-helix, I the wider π-helix; E/B are β-structure, T and S are turns and bends, and '-' is everything else. DSSP derives these from the pattern of main-chain N–H···O=C hydrogen bonds, not from the sequence.

Q: Where is each backbone atom in 3D?
A: Structure coordinates are given as an mmCIF _atom_site loop: one row per atom with element, residue name, chain id, sequence number, and x/y/z position in Å. Only the four main-chain atoms per residue are included here; side chains are omitted to keep the record compact.

Q: What if only a Cα trace is available?
A: Three-state secondary structure (P-SEA) collapses the eight DSSP classes into helix (a), strand (b), and coil (c). P-SEA assigns these from Cα geometry alone — distances and angles — without requiring backbone oxygens, so it works on any Cα trace.

Q: What do the rendered images show?
A: The six renders are orthographic views along the three Cartesian axes in both directions. Representation (cartoon, sticks, or surface) and color scheme (sequence-rainbow or by-chain) vary across proteins so the training set covers all the common visualization conventions.

Q: What does the local fold look like, residue by residue?
A: Foldseek's 3Di representation compresses backbone geometry into a per-residue letter drawn from a learned twenty-state alphabet. It captures the tertiary interaction pattern around each residue — which residues are packed against it in space, regardless of where they are in sequence.

Q: What do the diagnostic plots show?
A: The contact map is a binary N×N matrix image: pixel (i, j) is dark where Cα_i and Cα_j are within 8 Å and |i−j|>4. Because the |i−j|>4 filter removes local helical contacts, off-diagonal stripes parallel to the main diagonal indicate parallel β-sheets; stripes perpendicular to it indicate antiparallel β-sheets. The Ramachandran plot scatters every residue's (φ, ψ) pair against the sterically allowed regions. The PAE heatmap renders the predicted-aligned-error matrix.